Protein AF-A0A662EI41-F1 (afdb_monomer_lite)

Structure (mmCIF, N/CA/C/O backbone):
data_AF-A0A662EI41-F1
#
_entry.id   AF-A0A662EI41-F1
#
loop_
_atom_site.group_PDB
_atom_site.id
_atom_site.type_symbol
_atom_site.label_atom_id
_atom_site.label_alt_id
_atom_site.label_comp_id
_atom_site.label_asym_id
_atom_site.label_entity_id
_atom_site.label_seq_id
_atom_site.pdbx_PDB_ins_code
_atom_site.Cartn_x
_atom_site.Cartn_y
_atom_site.Cartn_z
_atom_site.occupancy
_atom_site.B_iso_or_equiv
_atom_site.auth_seq_id
_atom_site.auth_comp_id
_atom_site.auth_asym_id
_atom_site.auth_atom_id
_atom_site.pdbx_PDB_model_num
ATOM 1 N N . PHE A 1 1 ? -6.709 8.139 9.822 1.00 90.50 1 PHE A N 1
ATOM 2 C CA . P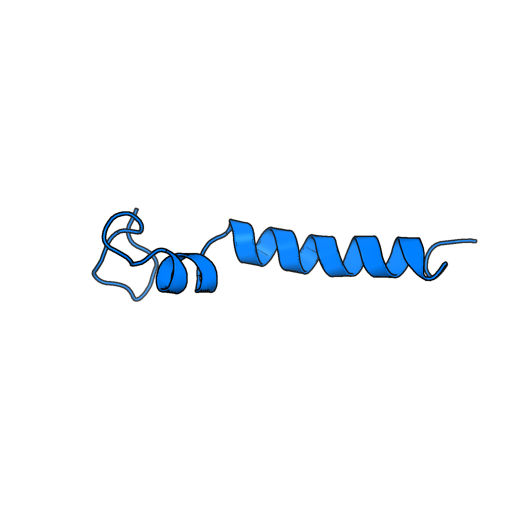HE A 1 1 ? -7.155 7.850 8.443 1.00 90.50 1 PHE A CA 1
ATOM 3 C C . PHE A 1 1 ? -7.854 6.503 8.446 1.00 90.50 1 PHE A C 1
ATOM 5 O O . PHE A 1 1 ? -7.256 5.546 8.934 1.00 90.50 1 PHE A O 1
ATOM 12 N N . VAL A 1 2 ? -9.097 6.459 7.967 1.00 94.75 2 VAL A N 1
ATOM 13 C CA . VAL A 1 2 ? -9.893 5.235 7.796 1.00 94.75 2 VAL A CA 1
ATOM 14 C C . VAL A 1 2 ? -9.917 4.929 6.295 1.00 94.75 2 VAL A C 1
ATOM 16 O O . VAL A 1 2 ? -10.314 5.814 5.535 1.00 94.75 2 VAL A O 1
ATOM 19 N N . PRO A 1 3 ? -9.417 3.764 5.849 1.00 93.38 3 PRO A N 1
ATOM 20 C CA . PRO A 1 3 ? -9.477 3.368 4.445 1.00 93.38 3 PRO A CA 1
ATOM 21 C C . PRO A 1 3 ? -10.918 3.246 3.946 1.00 93.38 3 PRO A C 1
ATOM 23 O O . PRO A 1 3 ? -11.833 2.956 4.711 1.00 93.38 3 PRO A O 1
ATOM 26 N N . GLU A 1 4 ? -11.116 3.435 2.646 1.00 93.50 4 GLU A N 1
ATOM 27 C CA . GLU A 1 4 ? -12.415 3.190 2.023 1.00 93.50 4 GLU A CA 1
ATOM 28 C C . GLU A 1 4 ? -12.837 1.724 2.216 1.00 93.50 4 GLU A C 1
ATOM 30 O O . GLU A 1 4 ? -12.034 0.813 2.016 1.00 93.50 4 GLU A O 1
ATOM 35 N N . GLY A 1 5 ? -14.091 1.508 2.622 1.00 93.75 5 GLY A N 1
ATOM 36 C CA . GLY A 1 5 ? -14.638 0.176 2.903 1.00 93.75 5 GLY A CA 1
ATOM 37 C C . GLY A 1 5 ? -14.313 -0.383 4.293 1.00 93.75 5 GLY A C 1
ATOM 38 O O . GLY A 1 5 ? -14.79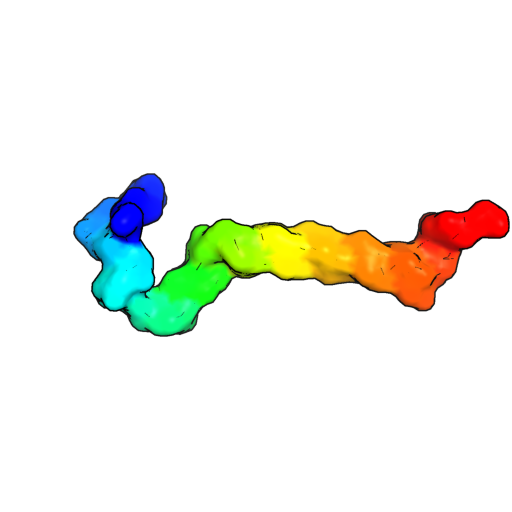1 -1.463 4.626 1.00 93.75 5 GLY A O 1
ATOM 39 N N . GLU A 1 6 ? -13.557 0.346 5.117 1.00 95.50 6 GLU A N 1
ATOM 40 C CA . GLU A 1 6 ? -13.164 -0.079 6.461 1.00 95.50 6 GLU A CA 1
ATOM 41 C C . GLU A 1 6 ? -13.853 0.748 7.548 1.00 95.50 6 GLU A C 1
ATOM 43 O O . GLU A 1 6 ? -14.222 1.905 7.353 1.00 95.50 6 GLU A O 1
ATOM 48 N N . THR A 1 7 ? -13.997 0.155 8.731 1.00 96.94 7 THR A N 1
ATOM 49 C CA . THR A 1 7 ? -14.525 0.841 9.925 1.00 96.94 7 THR A CA 1
ATOM 50 C C . THR A 1 7 ? -13.432 1.208 10.927 1.00 96.94 7 THR A C 1
ATOM 52 O O . THR A 1 7 ? -13.667 2.023 11.817 1.00 96.94 7 THR A O 1
ATOM 55 N N . ARG A 1 8 ? -12.229 0.639 10.773 1.00 97.25 8 ARG A N 1
ATOM 56 C CA . ARG A 1 8 ? -11.054 0.882 11.620 1.00 97.25 8 ARG A CA 1
ATOM 57 C C . ARG A 1 8 ? -10.079 1.839 10.942 1.00 97.25 8 ARG A C 1
ATOM 59 O O . ARG A 1 8 ? -9.866 1.799 9.730 1.00 97.25 8 ARG A O 1
ATOM 66 N N . THR A 1 9 ? -9.415 2.675 11.727 1.00 96.38 9 THR A N 1
ATOM 67 C CA . THR A 1 9 ? -8.263 3.448 11.267 1.00 96.38 9 THR A CA 1
ATOM 68 C C . THR A 1 9 ? -7.062 2.541 10.992 1.00 96.38 9 THR A C 1
ATOM 70 O O . THR A 1 9 ? -6.905 1.473 11.580 1.00 96.38 9 THR A O 1
ATOM 73 N N . LEU A 1 10 ? -6.121 3.017 10.171 1.00 94.19 10 LEU A N 1
ATOM 74 C CA . LEU A 1 10 ? -4.847 2.317 9.943 1.00 94.19 10 LEU A CA 1
ATOM 75 C C . LEU A 1 10 ? -4.007 2.091 11.216 1.00 94.19 10 LEU A C 1
ATOM 77 O O . LEU A 1 10 ? -3.061 1.310 11.168 1.00 94.19 10 LEU A O 1
ATOM 81 N N . ALA A 1 11 ? -4.270 2.823 12.304 1.00 94.81 11 ALA A N 1
ATOM 82 C CA . ALA A 1 11 ? -3.578 2.649 13.583 1.00 94.81 11 ALA A CA 1
ATOM 83 C C . ALA A 1 11 ? -4.202 1.533 14.439 1.00 94.81 11 ALA A C 1
ATOM 85 O O . ALA A 1 11 ? -3.521 0.973 15.288 1.00 94.81 11 ALA A O 1
ATOM 86 N N . GLU A 1 12 ? -5.474 1.212 14.199 1.00 97.44 12 GLU A N 1
ATOM 87 C CA . GLU A 1 12 ? -6.226 0.155 14.888 1.00 97.44 12 GLU A CA 1
ATOM 88 C C . GLU A 1 12 ? -6.122 -1.204 14.178 1.00 97.44 12 GLU A C 1
ATOM 90 O O . GLU A 1 12 ? -6.519 -2.230 14.727 1.00 97.44 12 GLU A O 1
ATOM 95 N N . MET A 1 13 ? -5.616 -1.222 12.946 1.00 96.56 13 MET A N 1
ATOM 96 C CA . MET A 1 13 ? -5.340 -2.444 12.193 1.00 96.56 13 MET A CA 1
ATOM 97 C C . MET A 1 13 ? -4.044 -3.102 12.660 1.00 96.56 13 MET A C 1
ATOM 99 O O . MET A 1 13 ? -3.062 -2.418 12.966 1.00 96.56 13 MET A O 1
ATOM 103 N N . LEU A 1 14 ? -4.008 -4.434 12.623 1.00 97.44 14 LEU A N 1
ATOM 104 C CA . LEU A 1 14 ? -2.765 -5.173 12.802 1.00 97.44 14 LEU A CA 1
ATOM 105 C C . LEU A 1 14 ? -1.767 -4.815 11.686 1.00 97.44 14 LEU A C 1
ATOM 107 O O . LEU A 1 14 ? -2.181 -4.480 10.566 1.00 97.44 14 LEU A O 1
ATOM 111 N N . PRO A 1 15 ? -0.449 -4.894 11.945 1.00 9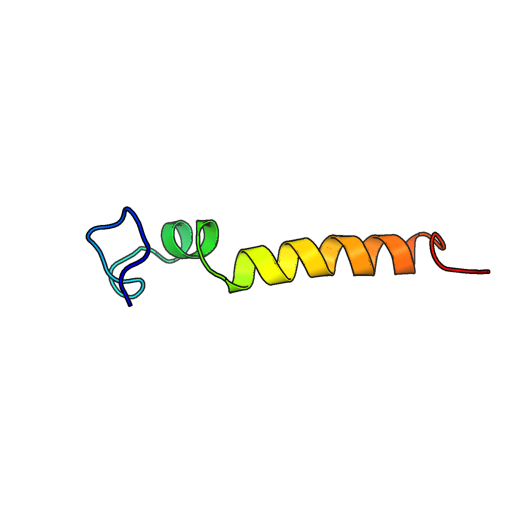5.12 15 PRO A N 1
ATOM 112 C CA . PRO A 1 15 ? 0.565 -4.618 10.932 1.00 95.12 15 PRO A CA 1
ATOM 113 C C . PRO A 1 15 ? 0.352 -5.405 9.635 1.00 95.12 15 PRO A C 1
ATOM 115 O O . PRO A 1 15 ? 0.527 -4.854 8.551 1.00 95.12 15 PRO A O 1
ATOM 118 N N . GLU A 1 16 ? -0.068 -6.662 9.732 1.00 96.06 16 GLU A N 1
ATOM 119 C CA . GLU A 1 16 ? -0.309 -7.561 8.605 1.00 96.06 16 GLU A CA 1
ATOM 120 C C . GLU A 1 16 ? -1.504 -7.093 7.765 1.00 96.06 16 GLU A C 1
ATOM 122 O O . GLU A 1 16 ? -1.383 -6.984 6.545 1.00 96.06 16 GLU A O 1
ATOM 127 N N . GLU A 1 17 ? -2.618 -6.725 8.406 1.00 95.50 17 GLU A N 1
ATOM 128 C CA . GLU A 1 17 ? -3.816 -6.180 7.745 1.00 95.50 17 GLU A CA 1
ATOM 129 C C . GLU A 1 17 ? -3.485 -4.866 7.026 1.00 95.50 17 GLU A C 1
ATOM 131 O O . GLU A 1 17 ? -3.743 -4.694 5.832 1.00 95.50 17 GLU A O 1
ATOM 136 N N . LYS A 1 18 ? -2.811 -3.954 7.736 1.00 95.56 18 LYS A N 1
ATOM 137 C CA . LYS A 1 18 ? -2.352 -2.679 7.182 1.00 95.56 18 LYS A CA 1
ATOM 138 C C . LYS A 1 18 ? -1.410 -2.889 6.000 1.00 95.56 18 LYS A C 1
ATOM 140 O O . LYS A 1 18 ? -1.494 -2.159 5.008 1.00 95.56 18 LYS A O 1
ATOM 145 N N . ASN A 1 19 ? -0.499 -3.855 6.092 1.00 94.88 19 ASN A N 1
ATOM 146 C CA . ASN A 1 19 ? 0.470 -4.128 5.040 1.00 94.88 19 ASN A CA 1
ATOM 147 C C . ASN A 1 19 ? -0.213 -4.524 3.735 1.00 94.88 19 ASN A C 1
ATOM 149 O O . ASN A 1 19 ? 0.299 -4.122 2.699 1.00 94.88 19 ASN A O 1
ATOM 153 N N . VAL A 1 20 ? -1.364 -5.207 3.771 1.00 93.56 20 VAL A N 1
ATOM 154 C CA . VAL A 1 20 ? -2.135 -5.602 2.577 1.00 93.56 20 VAL A CA 1
ATOM 155 C C . VAL A 1 20 ? -2.720 -4.395 1.833 1.00 93.56 20 VAL A C 1
ATOM 157 O O . VAL A 1 20 ? -2.693 -4.360 0.601 1.00 93.56 20 VAL A O 1
ATOM 160 N N . ILE A 1 21 ? -3.197 -3.373 2.545 1.00 92.56 21 ILE A N 1
ATOM 161 C CA . ILE A 1 21 ? -3.946 -2.261 1.927 1.00 92.56 21 ILE A CA 1
ATOM 162 C C . ILE A 1 21 ? -3.166 -0.942 1.825 1.00 92.56 21 ILE A C 1
ATOM 164 O O . ILE A 1 21 ? -3.608 -0.001 1.166 1.00 92.56 21 ILE A O 1
ATOM 168 N N . SER A 1 22 ? -1.996 -0.837 2.461 1.00 92.00 22 SER A N 1
ATOM 169 C CA . SER A 1 22 ? -1.260 0.429 2.529 1.00 92.00 22 SER A CA 1
ATOM 170 C C . SER A 1 22 ? -0.775 0.938 1.162 1.00 92.00 22 SER A C 1
ATOM 172 O O . SER A 1 22 ? -0.322 0.178 0.301 1.00 92.00 22 SER A O 1
ATOM 174 N N . HIS A 1 23 ? -0.744 2.267 0.995 1.00 93.38 23 HIS A N 1
ATOM 175 C CA . HIS A 1 23 ? -0.122 2.920 -0.168 1.00 93.38 23 HIS A CA 1
ATOM 176 C C . HIS A 1 23 ? 1.339 2.493 -0.371 1.00 93.38 23 HIS A C 1
ATOM 178 O O . HIS A 1 23 ? 1.801 2.374 -1.505 1.00 93.38 23 HIS A O 1
ATOM 184 N N . ARG A 1 24 ? 2.049 2.199 0.729 1.00 94.69 24 ARG A N 1
ATOM 185 C CA . ARG A 1 24 ? 3.424 1.693 0.706 1.00 94.69 24 ARG A CA 1
ATOM 186 C C . ARG A 1 24 ? 3.533 0.378 -0.067 1.00 94.69 24 ARG A C 1
ATOM 188 O O . ARG A 1 24 ? 4.426 0.263 -0.899 1.00 94.69 24 ARG A O 1
ATOM 195 N N . ARG A 1 25 ? 2.638 -0.590 0.169 1.00 94.38 25 ARG A N 1
ATOM 196 C CA . ARG A 1 25 ? 2.639 -1.876 -0.553 1.00 94.38 25 ARG A CA 1
ATOM 197 C C . ARG A 1 25 ? 2.521 -1.656 -2.056 1.00 94.38 25 ARG A C 1
ATOM 199 O O . ARG A 1 25 ? 3.362 -2.131 -2.809 1.00 94.38 25 ARG A O 1
ATOM 206 N N . ARG A 1 26 ? 1.528 -0.86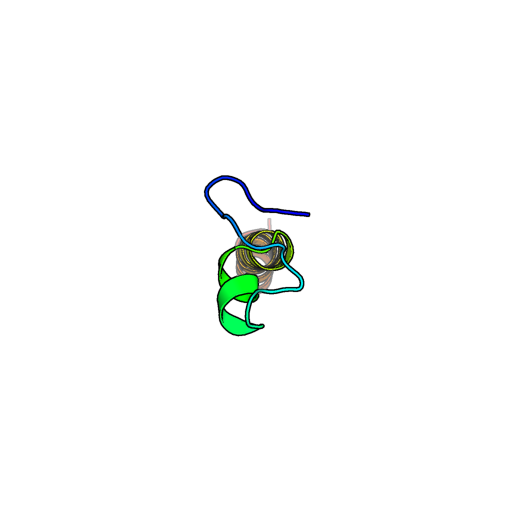7 -2.471 1.00 94.31 26 ARG A N 1
ATOM 207 C CA . ARG A 1 26 ? 1.263 -0.553 -3.885 1.00 94.31 26 ARG A CA 1
ATOM 208 C C . ARG A 1 26 ? 2.470 0.103 -4.563 1.00 94.31 26 ARG A C 1
ATOM 210 O O . ARG A 1 26 ? 2.836 -0.280 -5.669 1.00 94.31 26 ARG A O 1
ATOM 217 N N . ALA A 1 27 ? 3.111 1.057 -3.887 1.00 97.62 27 ALA A N 1
ATOM 218 C CA . ALA A 1 27 ? 4.314 1.711 -4.399 1.00 97.62 27 ALA A CA 1
ATOM 219 C C . ALA A 1 27 ? 5.490 0.730 -4.544 1.00 97.62 27 ALA A C 1
ATOM 221 O O . ALA A 1 27 ? 6.176 0.735 -5.565 1.00 97.62 27 ALA A O 1
ATOM 222 N N . LEU A 1 28 ? 5.700 -0.145 -3.55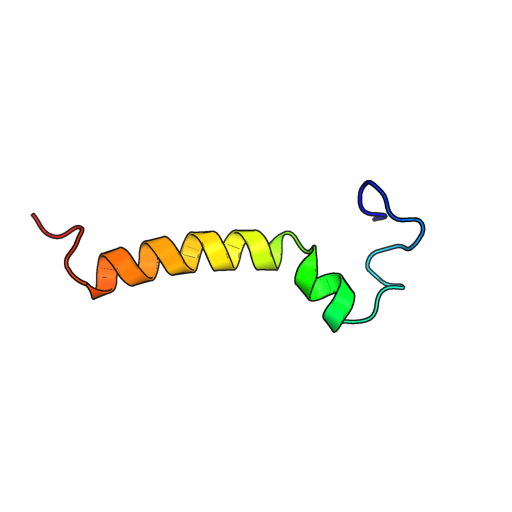4 1.00 97.56 28 LEU A N 1
ATOM 223 C CA . LEU A 1 28 ? 6.758 -1.156 -3.602 1.00 97.56 28 LEU A CA 1
ATOM 224 C C . LEU A 1 28 ? 6.519 -2.202 -4.700 1.00 97.56 28 LEU A C 1
ATOM 226 O O . LEU A 1 28 ? 7.474 -2.615 -5.352 1.00 97.56 28 LEU A O 1
ATOM 230 N N . GLU A 1 29 ? 5.271 -2.600 -4.951 1.00 97.00 29 GLU A N 1
ATOM 231 C CA . GLU A 1 29 ? 4.932 -3.494 -6.066 1.00 97.00 29 GLU A CA 1
ATOM 232 C C . GLU A 1 29 ? 5.234 -2.861 -7.426 1.00 97.00 29 GLU A C 1
ATOM 234 O O . GLU A 1 29 ? 5.847 -3.502 -8.280 1.00 97.00 29 GLU A O 1
ATOM 239 N N . ALA A 1 30 ? 4.873 -1.590 -7.617 1.00 96.94 30 ALA A N 1
ATOM 240 C CA . ALA A 1 30 ? 5.217 -0.860 -8.835 1.00 96.94 30 ALA A CA 1
ATOM 241 C C . ALA A 1 30 ? 6.742 -0.748 -9.009 1.00 96.94 30 ALA A C 1
ATOM 243 O O . ALA A 1 30 ? 7.277 -1.024 -10.085 1.00 96.94 30 ALA A O 1
ATOM 244 N N . MET A 1 31 ? 7.454 -0.418 -7.927 1.00 97.94 31 MET A N 1
ATOM 245 C CA . MET A 1 31 ? 8.913 -0.333 -7.925 1.00 97.94 31 MET A CA 1
ATOM 246 C C . MET A 1 31 ? 9.565 -1.677 -8.265 1.00 97.94 31 MET A C 1
ATOM 248 O O . MET A 1 31 ? 10.515 -1.710 -9.044 1.00 97.94 31 MET A O 1
ATOM 252 N N . ARG A 1 32 ? 9.045 -2.795 -7.742 1.00 97.44 32 ARG A N 1
ATOM 253 C CA . ARG A 1 32 ? 9.550 -4.144 -8.040 1.00 97.44 32 ARG A CA 1
ATOM 254 C C . ARG A 1 32 ? 9.563 -4.425 -9.542 1.00 97.44 32 ARG A C 1
ATOM 256 O O . ARG A 1 32 ? 10.546 -4.966 -10.041 1.00 97.44 32 ARG A O 1
ATOM 263 N N . THR A 1 33 ? 8.510 -4.039 -10.258 1.00 95.81 33 THR A N 1
ATOM 264 C CA . THR A 1 33 ? 8.425 -4.206 -11.717 1.00 95.81 33 THR A CA 1
ATOM 265 C C . THR A 1 33 ? 9.524 -3.430 -12.440 1.00 95.81 33 THR A C 1
ATOM 267 O O . THR A 1 33 ? 10.180 -3.976 -13.328 1.00 95.81 33 THR A O 1
ATOM 270 N N . ILE A 1 34 ? 9.768 -2.182 -12.029 1.00 96.50 34 ILE A N 1
ATOM 271 C CA . ILE A 1 34 ? 10.814 -1.330 -12.609 1.00 96.50 34 ILE A CA 1
ATOM 272 C C . ILE A 1 34 ? 12.194 -1.939 -12.346 1.00 96.50 34 ILE A C 1
ATOM 274 O O . ILE A 1 34 ? 12.963 -2.150 -13.281 1.00 96.50 34 ILE A O 1
ATOM 278 N N . LEU A 1 35 ? 12.486 -2.286 -11.090 1.00 96.81 35 LEU A N 1
ATOM 279 C CA . LEU A 1 35 ? 13.768 -2.875 -10.698 1.00 96.81 35 LEU A CA 1
ATOM 280 C C . LEU A 1 35 ? 14.041 -4.192 -11.429 1.00 96.81 35 LEU A C 1
ATOM 282 O O . LEU A 1 35 ? 15.159 -4.414 -11.881 1.00 96.81 35 LEU A O 1
ATOM 286 N N . HIS A 1 36 ? 13.021 -5.035 -11.600 1.00 96.19 36 HIS A N 1
ATOM 287 C CA . HIS A 1 36 ? 13.145 -6.272 -12.366 1.00 96.19 36 HIS A CA 1
ATOM 288 C C . HIS A 1 36 ? 13.451 -6.007 -13.845 1.00 96.19 36 HIS A C 1
ATOM 290 O O . HIS A 1 36 ? 14.271 -6.697 -14.447 1.00 96.19 36 HIS A O 1
ATOM 296 N N . GLY A 1 37 ? 12.796 -5.025 -14.467 1.00 95.31 37 GLY A N 1
ATOM 297 C CA . GLY A 1 37 ? 13.097 -4.676 -15.856 1.00 95.31 37 GLY A CA 1
ATOM 298 C C . GLY A 1 37 ? 14.516 -4.119 -16.025 1.00 95.31 37 GLY A C 1
ATOM 299 O O . GLY A 1 37 ? 15.191 -4.469 -16.990 1.00 95.31 37 GLY A O 1
ATOM 300 N N . LEU A 1 38 ? 15.001 -3.339 -15.051 1.00 94.75 38 LEU A N 1
ATOM 301 C CA . LEU A 1 38 ? 16.375 -2.828 -15.035 1.00 94.75 38 LEU A CA 1
ATOM 302 C C . LEU A 1 38 ? 17.402 -3.956 -14.862 1.00 94.75 38 LEU A C 1
ATOM 304 O O . LEU A 1 38 ? 18.398 -3.983 -15.578 1.00 94.75 38 LEU A O 1
ATOM 308 N N . SER A 1 39 ? 17.157 -4.912 -13.959 1.00 95.50 39 SER A N 1
ATOM 309 C CA . SER A 1 39 ? 18.096 -6.014 -13.707 1.00 95.50 39 SER A CA 1
ATOM 310 C C . SER A 1 39 ? 18.116 -7.076 -14.809 1.00 95.50 39 SER A C 1
ATOM 312 O O . SER A 1 39 ? 19.123 -7.755 -14.979 1.00 95.50 39 SER A O 1
ATOM 314 N N . SER A 1 40 ? 17.024 -7.227 -15.563 1.00 92.94 40 SER A N 1
ATOM 315 C CA . SER A 1 40 ? 16.912 -8.202 -16.659 1.00 92.94 40 SER A CA 1
ATOM 316 C C . SER A 1 40 ? 17.389 -7.673 -18.017 1.00 92.94 40 SER A C 1
ATOM 318 O O . SER A 1 40 ? 17.231 -8.362 -19.021 1.00 92.94 40 SER A O 1
ATOM 320 N N . GLY A 1 41 ? 17.944 -6.455 -18.077 1.00 85.62 41 GLY A N 1
ATOM 321 C CA . GLY A 1 41 ? 18.392 -5.831 -19.329 1.00 85.62 41 GLY A CA 1
ATOM 322 C C . GLY A 1 41 ? 17.249 -5.415 -20.262 1.00 85.62 41 GLY A C 1
ATOM 323 O O . GLY A 1 41 ? 17.495 -4.976 -21.379 1.00 85.62 41 GLY A O 1
ATOM 324 N N . LYS A 1 42 ? 15.993 -5.498 -19.803 1.00 79.31 42 LYS A N 1
ATOM 325 C CA . LYS A 1 42 ? 14.781 -5.221 -20.594 1.00 79.31 42 LYS A CA 1
ATOM 326 C C . LYS A 1 42 ? 14.641 -3.760 -21.040 1.00 79.31 42 LYS A C 1
ATOM 328 O O . LYS A 1 42 ? 13.786 -3.466 -21.868 1.00 79.31 42 LYS A O 1
ATOM 333 N N . PHE A 1 43 ? 15.438 -2.864 -20.460 1.00 76.12 43 PHE A N 1
ATOM 334 C CA . PHE A 1 43 ? 15.472 -1.434 -20.771 1.00 76.12 43 PHE A CA 1
ATOM 335 C C . PHE A 1 43 ? 16.821 -0.968 -21.345 1.00 76.12 43 PHE A C 1
ATOM 337 O O . PHE A 1 43 ? 17.023 0.235 -21.494 1.00 76.12 43 PHE A O 1
ATOM 344 N N . ALA A 1 44 ? 17.754 -1.883 -21.630 1.00 69.75 44 ALA A N 1
ATOM 345 C CA . ALA A 1 44 ? 18.990 -1.540 -22.327 1.00 69.75 44 ALA A CA 1
ATOM 346 C C . ALA A 1 44 ? 18.713 -1.477 -23.840 1.00 69.75 44 ALA A C 1
ATOM 348 O O . ALA A 1 44 ? 18.201 -2.444 -24.403 1.00 69.75 44 ALA A O 1
ATOM 349 N N . ASN A 1 45 ? 19.009 -0.327 -24.455 1.00 57.22 45 ASN A N 1
ATOM 350 C CA . ASN A 1 45 ? 19.097 -0.167 -25.912 1.00 57.22 45 ASN A CA 1
ATOM 351 C C . ASN A 1 45 ? 20.386 -0.798 -26.439 1.00 57.22 45 ASN A C 1
ATOM 353 O O . ASN A 1 45 ? 21.428 -0.607 -25.769 1.00 57.22 45 ASN A O 1
#

Secondary structure (DSSP, 8-state):
---TT-SS-TTTS-HHHHHHH-HHHHHHHHHHHHHHHHHTTTT--

Sequence (45 aa):
FVPEGETRTLAEMLPEEKNVISHRRRALE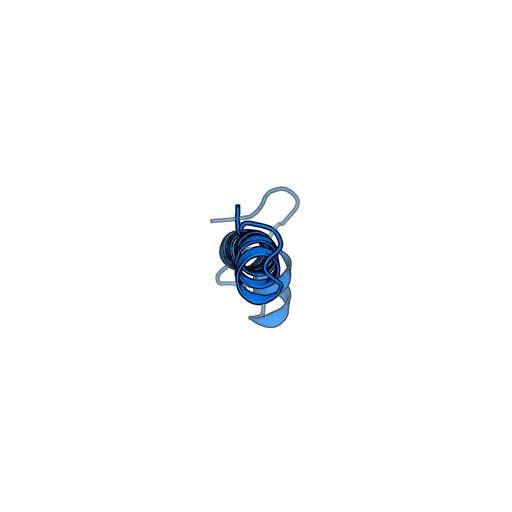AMRTILHGLSSGKFAN

pLDDT: mean 92.9, std 7.72, range [57.22, 97.94]

Foldseek 3Di:
DADPPGPDDLVPDDPVRNCVPDPVVVVVVVVVVVVVCVVVCVPPD

Radius of gyration: 15.52 Å; chains: 1; bounding box: 34×16×41 Å